Protein AF-A0A7J6PXA2-F1 (afdb_monomer)

Secondary structure (DSSP, 8-state):
----TTTHHHHHHHHHHHHHHTTTTPGGG---TTSTTHHHHHHHHHHHHHHHS---HHHHHHHHHHTS-HHHHHHHHHHS-HHHHHHHTHHHHHHHHHHHHS-HHHHHHHHHHHHT--PPTT--HHHHHHHHHHHHHHHHHHH-TT---HHHHHHHHHHHSS-S--

Solvent-accessible surface area (backbone atoms only — not comparable to full-atom values): 9536 Å² total; per-residue (Å²): 135,84,77,73,71,80,55,59,63,55,60,53,28,46,53,53,17,35,66,71,51,34,79,75,63,37,74,72,50,47,52,60,91,88,48,89,40,34,54,62,53,29,52,49,49,43,51,63,50,58,72,74,50,93,71,53,45,61,22,45,30,47,36,52,48,72,26,41,45,68,74,56,36,60,49,46,68,73,73,50,56,69,70,49,37,71,76,52,11,34,58,53,55,50,51,58,45,41,76,71,55,63,36,78,64,33,51,49,45,44,52,53,49,50,75,66,55,52,51,53,91,93,53,51,71,69,59,36,48,56,53,47,53,52,39,52,48,49,43,26,78,74,73,37,97,81,57,74,54,72,67,59,54,51,50,50,52,58,66,22,39,91,81,82,82,131

Radius of gyration: 19.16 Å; Cα contacts (8 Å, |Δi|>4): 149; chains: 1; bounding box: 48×28×64 Å

Sequence (166 aa):
VKADVAKRPIDQALKQARVFIGHPVHDRLKFEPNYNSAYAKWRVAFADAIERVPCSRQVAAEAVLECLPELVKGTIERSVHPDDIERFGHTIIIYALDHTYLTKLELRSVSAAWDKVSQLPNELVRQYATRFEHCAHIYTALYSTHGLSNRDITAKFADGLRGTRE

Mean predicted aligned error: 7.23 Å

Nearest PDB structures (foldseek):
  5l7s-assembly1_A  TM=2.166E-01  e=1.781E+00  Phytophthora infestans
  5jy3-assembly1_B  TM=2.145E-01  e=3.361E+00  Homo sapiens

pLDDT: mean 85.35, std 13.43, range [34.62, 96.0]

Foldseek 3Di:
DPPPVVVVVLVVLLVLLCVQQPVVGDPQLAQDLPDQLRLLSNVLVLVVSCVVDDDALSSSQSNNLSSYDPVLSVVLPVVPDPVCSNVPRNVVVVVVVCVPRVDPRSLVSLVVCQVPLAADVPRDLVNSVVSNVSSQSSNCVPPNPPGDDPVVSVVSSVVRYPDDDD

Structure (mmCIF, N/CA/C/O backbone):
data_AF-A0A7J6PXA2-F1
#
_entry.id   AF-A0A7J6PXA2-F1
#
loop_
_atom_site.group_PDB
_atom_site.id
_atom_site.type_symbol
_atom_site.label_atom_id
_atom_site.label_alt_id
_atom_site.label_comp_id
_atom_site.label_asym_id
_atom_site.label_entity_id
_atom_site.label_seq_id
_atom_site.pdbx_PDB_ins_code
_atom_site.Cartn_x
_atom_site.Cartn_y
_atom_site.Cartn_z
_atom_site.occupancy
_atom_site.B_iso_or_equiv
_atom_site.auth_seq_id
_atom_site.auth_comp_id
_atom_site.auth_asym_id
_atom_site.auth_atom_id
_atom_site.pdbx_PDB_model_num
ATOM 1 N N . VAL A 1 1 ? -26.146 -12.836 37.313 1.00 42.03 1 VAL A N 1
ATOM 2 C CA . VAL A 1 1 ? -25.317 -12.964 36.091 1.00 42.03 1 VAL A CA 1
ATOM 3 C C . VAL A 1 1 ? -25.541 -11.721 35.239 1.00 42.03 1 VAL A C 1
ATOM 5 O O . VAL A 1 1 ? -26.557 -11.634 34.564 1.00 42.03 1 VAL A O 1
ATOM 8 N N . LYS A 1 2 ? -24.678 -10.702 35.361 1.00 34.62 2 LYS A N 1
ATOM 9 C CA . LYS A 1 2 ? -24.719 -9.527 34.476 1.00 34.62 2 LYS A CA 1
ATOM 10 C C . LYS A 1 2 ? -24.122 -9.968 33.145 1.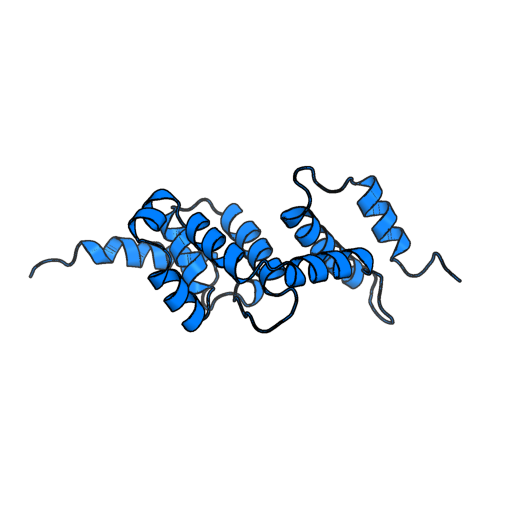00 34.62 2 LYS A C 1
ATOM 12 O O . LYS A 1 2 ? -22.939 -10.284 33.089 1.00 34.62 2 LYS A O 1
ATOM 17 N N . ALA A 1 3 ? -24.960 -10.093 32.122 1.00 39.31 3 ALA A N 1
ATOM 18 C CA . ALA A 1 3 ? -24.492 -10.405 30.785 1.00 39.31 3 ALA A CA 1
ATOM 19 C C . ALA A 1 3 ? -23.590 -9.262 30.301 1.00 39.31 3 ALA A C 1
ATOM 21 O O . ALA A 1 3 ? -23.975 -8.096 30.317 1.00 39.31 3 ALA A O 1
ATOM 22 N N . ASP A 1 4 ? -22.383 -9.638 29.906 1.00 43.19 4 ASP A N 1
ATOM 23 C CA . ASP A 1 4 ? -21.332 -8.811 29.325 1.00 43.19 4 ASP A CA 1
ATOM 24 C C . ASP A 1 4 ? -21.746 -8.429 27.885 1.00 43.19 4 ASP A C 1
ATOM 26 O O . ASP A 1 4 ? -21.299 -9.014 26.898 1.00 43.19 4 ASP A O 1
ATOM 30 N N . VAL A 1 5 ? -22.744 -7.546 27.752 1.00 46.56 5 VAL A N 1
ATOM 31 C CA . VAL A 1 5 ? -23.376 -7.202 26.459 1.00 46.56 5 VAL A CA 1
ATOM 32 C C . VAL A 1 5 ? -22.416 -6.426 25.542 1.00 46.56 5 VAL A C 1
ATOM 34 O O . VAL A 1 5 ? -22.557 -6.496 24.325 1.00 46.56 5 VAL A O 1
ATOM 37 N N . ALA A 1 6 ? -21.387 -5.777 26.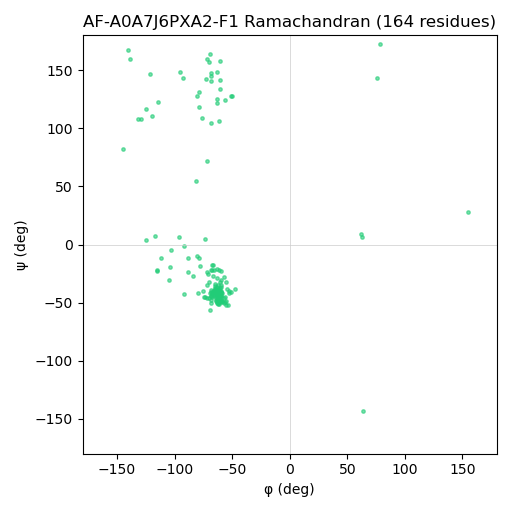096 1.00 48.09 6 ALA A N 1
ATOM 38 C CA . ALA A 1 6 ? -20.429 -4.966 25.342 1.00 48.09 6 ALA A CA 1
ATOM 39 C C . ALA A 1 6 ? -19.354 -5.770 24.578 1.00 48.09 6 ALA A C 1
ATOM 41 O O . ALA A 1 6 ? -18.771 -5.237 23.641 1.00 48.09 6 ALA A O 1
ATOM 42 N N . LYS A 1 7 ? -19.097 -7.047 24.916 1.00 48.84 7 LYS A N 1
ATOM 43 C CA . LYS A 1 7 ? -18.067 -7.864 24.229 1.00 48.84 7 LYS A CA 1
ATOM 44 C C . LYS A 1 7 ? -18.543 -8.536 22.938 1.00 48.84 7 LYS A C 1
ATOM 46 O O . LYS A 1 7 ? -17.754 -8.758 22.025 1.00 48.84 7 LYS A O 1
ATOM 51 N N . ARG A 1 8 ? -19.845 -8.820 22.825 1.00 53.50 8 ARG A N 1
ATOM 52 C CA . ARG A 1 8 ? -20.427 -9.526 21.665 1.00 53.50 8 ARG A CA 1
ATOM 53 C C . ARG A 1 8 ? -20.234 -8.809 20.313 1.00 53.50 8 ARG A C 1
ATOM 55 O O . ARG A 1 8 ? -20.007 -9.516 19.333 1.00 53.50 8 ARG A O 1
ATOM 62 N N . PRO A 1 9 ? -20.306 -7.464 20.221 1.00 60.12 9 PRO A N 1
ATOM 63 C CA . PRO A 1 9 ? -20.077 -6.748 18.963 1.00 60.12 9 PRO A CA 1
ATOM 64 C C . PRO A 1 9 ? -18.630 -6.864 18.463 1.00 60.12 9 PRO A C 1
ATOM 66 O O . PRO A 1 9 ? -18.413 -7.071 17.270 1.00 60.12 9 PRO A O 1
ATOM 69 N N . ILE A 1 10 ? -17.654 -6.799 19.375 1.00 63.94 10 ILE A N 1
ATOM 70 C CA . ILE A 1 10 ? -16.219 -6.867 19.054 1.00 63.94 10 ILE A CA 1
ATOM 71 C C . ILE A 1 10 ? -15.851 -8.273 18.564 1.00 63.94 10 ILE A C 1
ATOM 73 O O . ILE A 1 10 ? -15.218 -8.415 17.521 1.00 63.94 10 ILE A O 1
ATOM 77 N N . ASP A 1 11 ? -16.343 -9.325 19.227 1.00 72.38 11 ASP A N 1
ATOM 78 C CA . ASP A 1 11 ? -16.084 -10.714 18.819 1.00 72.38 11 ASP A CA 1
ATOM 79 C C . ASP A 1 11 ? -16.643 -11.042 17.424 1.00 72.38 11 ASP A C 1
ATOM 81 O O . ASP A 1 11 ? -16.066 -11.834 16.671 1.00 72.38 11 ASP A O 1
ATOM 85 N N . GLN A 1 12 ? -17.785 -10.450 17.059 1.00 76.25 12 GLN A N 1
ATOM 86 C CA . GLN A 1 12 ? -18.379 -10.628 15.736 1.00 76.25 12 GLN A CA 1
ATOM 87 C C . GLN A 1 12 ? -17.628 -9.830 14.665 1.00 76.25 12 GLN A C 1
ATOM 89 O O . GLN A 1 12 ? -17.389 -10.361 13.576 1.00 76.25 12 GLN A O 1
ATOM 94 N N . ALA A 1 13 ? -17.209 -8.601 14.981 1.00 74.31 13 ALA A N 1
ATOM 95 C CA . ALA A 1 13 ? -16.391 -7.788 14.090 1.00 74.31 13 ALA A CA 1
ATOM 96 C C . ALA A 1 13 ? -15.034 -8.453 13.808 1.00 74.31 13 ALA A C 1
ATOM 98 O O . ALA A 1 13 ? -14.628 -8.562 12.652 1.00 74.31 13 ALA A O 1
ATOM 99 N N . LEU A 1 14 ? -14.394 -9.007 14.839 1.00 79.06 14 LEU A N 1
ATOM 100 C CA . LEU A 1 14 ? -13.122 -9.718 14.731 1.00 79.06 14 LEU A CA 1
ATOM 101 C C . LEU A 1 14 ? -13.231 -10.983 13.869 1.00 79.06 14 LEU A C 1
ATOM 103 O O . LEU A 1 14 ? -12.354 -11.268 13.054 1.00 79.06 14 LEU A O 1
ATOM 107 N N . LYS A 1 15 ? -14.327 -11.744 13.987 1.00 82.25 15 LYS A N 1
ATOM 108 C CA . LYS A 1 15 ? -14.578 -12.899 13.107 1.00 82.25 15 LYS A CA 1
ATOM 109 C C . LYS A 1 15 ? -14.683 -12.487 11.640 1.00 82.25 15 LYS A C 1
ATOM 111 O O . LYS A 1 15 ? -14.127 -13.168 10.784 1.00 82.25 15 LYS A O 1
ATOM 116 N N . GLN A 1 16 ? -15.368 -11.384 11.348 1.00 79.81 16 GLN A N 1
ATOM 117 C CA . GLN A 1 16 ? -15.489 -10.863 9.984 1.00 79.81 16 GLN A CA 1
ATOM 118 C C . GLN A 1 16 ? -14.152 -10.322 9.464 1.00 79.81 16 GLN A C 1
ATOM 120 O O . GLN A 1 16 ? -13.769 -10.626 8.335 1.00 79.81 16 GLN A O 1
ATOM 125 N N . ALA A 1 17 ? -13.399 -9.613 10.307 1.00 80.69 17 ALA A N 1
ATOM 126 C CA . ALA A 1 17 ? -12.056 -9.137 9.991 1.00 80.69 17 ALA A CA 1
ATOM 127 C C . ALA A 1 17 ? -11.111 -10.298 9.638 1.00 80.69 17 ALA A C 1
ATOM 129 O O . ALA A 1 17 ? -10.380 -10.223 8.655 1.00 80.69 17 ALA A O 1
ATOM 130 N N . ARG A 1 18 ? -11.184 -11.417 10.369 1.00 82.94 18 ARG A N 1
ATOM 131 C CA . ARG A 1 18 ? -10.383 -12.626 10.110 1.00 82.94 18 ARG A CA 1
ATOM 132 C C . ARG A 1 18 ? -10.698 -13.316 8.787 1.00 82.94 18 ARG A C 1
ATOM 134 O O . ARG A 1 18 ? -9.795 -13.863 8.163 1.00 82.94 18 ARG A O 1
ATOM 141 N N . VAL A 1 19 ? -11.954 -13.287 8.342 1.00 81.88 19 VAL A N 1
ATOM 142 C CA . VAL A 1 19 ? -12.318 -13.768 6.997 1.00 81.88 19 VAL A CA 1
ATOM 143 C C . VAL A 1 19 ? -11.683 -12.876 5.931 1.00 81.88 19 VAL A C 1
ATOM 145 O O . VAL A 1 19 ? -11.176 -13.372 4.930 1.00 81.88 19 VAL A O 1
ATOM 148 N N . PHE A 1 20 ? -11.680 -11.567 6.173 1.00 78.38 20 PHE A N 1
ATOM 149 C CA . PHE A 1 20 ? -11.155 -10.567 5.257 1.00 78.38 20 PHE A CA 1
ATOM 150 C C . PHE A 1 20 ? -9.620 -10.624 5.105 1.00 78.38 20 PHE A C 1
ATOM 152 O O . PHE A 1 20 ? -9.113 -10.700 3.985 1.00 78.38 20 PHE A O 1
ATOM 159 N N . ILE A 1 21 ? -8.879 -10.636 6.217 1.00 83.12 21 ILE A N 1
ATOM 160 C CA . ILE A 1 21 ? -7.403 -10.647 6.213 1.00 83.12 21 ILE A CA 1
ATOM 161 C C . ILE A 1 21 ? -6.805 -12.047 5.974 1.00 83.12 21 ILE A C 1
ATOM 163 O O . ILE A 1 21 ? -5.600 -12.179 5.747 1.00 83.12 21 ILE A O 1
ATOM 167 N N . GLY A 1 22 ? -7.646 -13.088 6.011 1.00 80.19 22 GLY A N 1
ATOM 168 C CA . GLY A 1 22 ? -7.233 -14.486 6.131 1.00 80.19 22 GLY A CA 1
ATOM 169 C C . GLY A 1 22 ? -6.809 -14.812 7.565 1.00 80.19 22 GLY A C 1
ATOM 170 O O . GLY A 1 22 ? -6.224 -13.978 8.247 1.00 80.19 22 GLY A O 1
ATOM 171 N N . HIS A 1 23 ? -7.108 -16.014 8.061 1.00 81.31 23 HIS A N 1
ATOM 172 C CA . HIS A 1 23 ? -6.603 -16.449 9.365 1.00 81.31 23 HIS A CA 1
ATOM 173 C C . HIS A 1 23 ? -5.851 -17.782 9.236 1.00 81.31 23 HIS A C 1
ATOM 175 O O . HIS A 1 23 ? -6.484 -18.778 8.875 1.00 81.31 23 HIS A O 1
ATOM 181 N N . PRO A 1 24 ? -4.533 -17.828 9.523 1.00 82.62 24 PRO A N 1
ATOM 182 C CA . PRO A 1 24 ? -3.665 -16.707 9.930 1.00 82.62 24 PRO A CA 1
ATOM 183 C C . PRO A 1 24 ? -3.587 -15.593 8.868 1.00 82.62 24 PRO A C 1
ATOM 185 O O . PRO A 1 24 ? -3.889 -15.845 7.700 1.00 82.62 24 PRO A O 1
ATOM 188 N N . VAL A 1 25 ? -3.226 -14.371 9.290 1.00 86.75 25 VAL A N 1
ATOM 189 C CA . VAL A 1 25 ? -3.140 -13.188 8.408 1.00 86.75 25 VAL A CA 1
ATOM 190 C C . VAL A 1 25 ? -2.298 -13.528 7.189 1.00 86.75 25 VAL A C 1
ATOM 192 O O . VAL A 1 25 ? -1.178 -14.018 7.328 1.00 86.75 25 VAL A O 1
ATOM 195 N N . HIS A 1 26 ? -2.834 -13.278 5.997 1.00 86.25 26 HIS A N 1
ATOM 196 C CA . HIS A 1 26 ? -2.110 -13.546 4.763 1.00 86.25 26 HIS A CA 1
ATOM 197 C C . HIS A 1 26 ? -0.813 -12.723 4.728 1.00 86.25 26 HIS A C 1
ATOM 199 O O . HIS A 1 26 ? -0.858 -11.515 4.938 1.00 86.25 26 HIS A O 1
ATOM 205 N N . ASP A 1 27 ? 0.318 -13.338 4.361 1.00 85.25 27 ASP A N 1
ATOM 206 C CA . ASP A 1 27 ? 1.652 -12.704 4.388 1.00 85.25 27 ASP A CA 1
ATOM 207 C C . ASP A 1 27 ? 1.712 -11.303 3.756 1.00 85.25 27 ASP A C 1
ATOM 209 O O . ASP A 1 27 ? 2.356 -10.406 4.287 1.00 85.25 27 ASP A O 1
ATOM 213 N N . ARG A 1 28 ? 0.988 -11.072 2.651 1.00 84.88 28 ARG A N 1
ATOM 214 C CA . ARG A 1 28 ? 0.934 -9.770 1.962 1.00 84.88 28 ARG A CA 1
ATOM 215 C C . ARG A 1 28 ? 0.272 -8.649 2.778 1.00 84.88 28 ARG A C 1
ATOM 217 O O . ARG A 1 28 ? 0.460 -7.482 2.458 1.00 84.88 28 ARG A O 1
ATOM 224 N N . LEU A 1 29 ? -0.555 -9.010 3.759 1.00 91.00 29 LEU A N 1
ATOM 225 C CA . LEU A 1 29 ? -1.277 -8.102 4.650 1.00 91.00 29 LEU A CA 1
ATOM 226 C C . LEU A 1 29 ? -0.630 -8.021 6.031 1.00 91.00 29 LEU A C 1
ATOM 228 O O . LEU A 1 29 ? -1.054 -7.208 6.841 1.00 91.00 29 LEU A O 1
ATOM 232 N N . LYS A 1 30 ? 0.405 -8.810 6.311 1.00 92.19 30 LYS A N 1
ATOM 233 C CA . LYS A 1 30 ? 1.161 -8.689 7.552 1.00 92.19 30 LYS A CA 1
ATOM 234 C C . LYS A 1 30 ? 2.135 -7.517 7.430 1.00 92.19 30 LYS A C 1
ATOM 236 O O . LYS A 1 30 ? 3.007 -7.519 6.563 1.00 92.19 30 LYS A O 1
ATOM 241 N N . PHE A 1 31 ? 1.985 -6.504 8.278 1.00 92.75 31 PHE A N 1
ATOM 242 C CA . PHE A 1 31 ? 2.897 -5.366 8.275 1.00 92.75 31 PHE A CA 1
ATOM 243 C C . PHE A 1 31 ? 4.181 -5.701 9.030 1.00 92.75 31 PHE A C 1
ATOM 245 O O . PHE A 1 31 ? 4.144 -6.094 10.194 1.00 92.75 31 PHE A O 1
ATOM 252 N N . GLU A 1 32 ? 5.329 -5.485 8.392 1.00 87.81 32 GLU A N 1
ATOM 253 C CA . GLU A 1 32 ? 6.640 -5.622 9.024 1.00 87.81 32 GLU A CA 1
ATOM 254 C C . GLU A 1 32 ? 7.473 -4.354 8.759 1.00 87.81 32 GLU A C 1
ATOM 256 O O . GLU A 1 32 ? 7.922 -4.138 7.631 1.00 87.81 32 GLU A O 1
ATOM 261 N N . PRO A 1 33 ? 7.706 -3.494 9.771 1.00 79.94 33 PRO A N 1
ATOM 262 C CA . PRO A 1 33 ? 8.295 -2.161 9.583 1.00 79.94 33 PRO A CA 1
ATOM 263 C C . PRO A 1 33 ? 9.805 -2.161 9.276 1.00 79.94 33 PRO A C 1
ATOM 265 O O . PRO A 1 33 ? 10.415 -1.099 9.201 1.00 79.94 33 PRO A O 1
ATOM 268 N N . ASN A 1 34 ? 10.430 -3.330 9.111 1.00 77.25 34 ASN A N 1
ATOM 269 C CA . ASN A 1 34 ? 11.890 -3.479 9.100 1.00 77.25 34 ASN A CA 1
ATOM 270 C C . ASN A 1 34 ? 12.539 -3.383 7.706 1.00 77.25 34 ASN A C 1
ATOM 272 O O . ASN A 1 34 ? 13.762 -3.476 7.606 1.00 77.25 34 ASN A O 1
ATOM 276 N N . TYR A 1 35 ? 11.763 -3.203 6.632 1.00 69.94 35 TYR A N 1
ATOM 277 C CA . TYR A 1 35 ? 12.290 -3.151 5.263 1.00 69.94 35 TYR A CA 1
ATOM 278 C C . TYR A 1 35 ? 11.945 -1.830 4.564 1.00 69.94 35 TYR A C 1
ATOM 280 O O . TYR A 1 35 ? 10.869 -1.268 4.754 1.00 69.94 35 TYR A O 1
ATOM 288 N N . ASN A 1 36 ? 12.839 -1.349 3.694 1.00 68.38 36 ASN A N 1
ATOM 289 C CA . ASN A 1 36 ? 12.562 -0.182 2.850 1.00 68.38 36 ASN A CA 1
ATOM 290 C C . ASN A 1 36 ? 11.356 -0.458 1.941 1.00 68.38 36 ASN A C 1
ATOM 292 O O . ASN A 1 36 ? 11.261 -1.548 1.370 1.00 68.38 36 ASN A O 1
ATOM 296 N N . SER A 1 37 ? 10.487 0.532 1.720 1.00 77.69 37 SER A N 1
ATOM 297 C CA . SER A 1 37 ? 9.235 0.420 0.947 1.00 77.69 37 SER A CA 1
ATOM 298 C C . SER A 1 37 ? 8.187 -0.544 1.532 1.00 77.69 37 SER A C 1
ATOM 300 O O . SER A 1 37 ? 7.185 -0.815 0.866 1.00 77.69 37 SER A O 1
ATOM 302 N N . ALA A 1 38 ? 8.408 -1.101 2.731 1.00 87.44 38 ALA A N 1
ATOM 303 C CA . ALA A 1 38 ? 7.501 -2.076 3.336 1.00 87.44 38 ALA A CA 1
ATOM 304 C C . ALA A 1 38 ? 6.141 -1.476 3.679 1.00 87.44 38 ALA A C 1
ATOM 306 O O . ALA A 1 38 ? 5.115 -2.105 3.424 1.00 87.44 38 ALA A O 1
ATOM 307 N N . TYR A 1 39 ? 6.129 -0.260 4.221 1.00 94.12 39 TYR A N 1
ATOM 308 C CA . TYR A 1 39 ? 4.897 0.399 4.615 1.00 94.12 39 TYR A CA 1
ATOM 309 C C . TYR A 1 39 ? 4.077 0.805 3.397 1.00 94.12 39 TYR A C 1
ATOM 311 O O . TYR A 1 39 ? 2.894 0.493 3.332 1.00 94.12 39 TYR A O 1
ATOM 319 N N . ALA A 1 40 ? 4.705 1.415 2.390 1.00 93.56 40 ALA A N 1
ATOM 320 C CA . ALA A 1 40 ? 4.028 1.796 1.151 1.00 93.56 40 ALA A CA 1
ATOM 321 C C . ALA A 1 40 ? 3.358 0.593 0.461 1.00 93.56 40 ALA A C 1
ATOM 323 O O . ALA A 1 40 ? 2.194 0.669 0.066 1.00 93.56 40 ALA A O 1
ATOM 324 N N . LYS A 1 41 ? 4.080 -0.532 0.360 1.00 92.56 41 LYS A N 1
ATOM 325 C CA . LYS A 1 41 ? 3.562 -1.792 -0.196 1.00 92.56 41 LYS A CA 1
ATOM 326 C C . LYS A 1 41 ? 2.391 -2.328 0.620 1.00 92.56 41 LYS A C 1
ATOM 328 O O . LYS A 1 41 ? 1.342 -2.629 0.057 1.00 92.56 41 LYS A O 1
ATOM 333 N N . TRP A 1 42 ? 2.573 -2.429 1.936 1.00 95.25 42 TRP A N 1
ATOM 334 C CA . TRP A 1 42 ? 1.551 -2.942 2.840 1.00 95.25 42 TRP A CA 1
ATOM 335 C C . TRP A 1 42 ? 0.287 -2.077 2.821 1.00 95.25 42 TRP A C 1
ATOM 337 O O . TRP A 1 42 ? -0.808 -2.608 2.671 1.00 95.25 42 TRP A O 1
ATOM 347 N N . ARG A 1 43 ? 0.434 -0.749 2.894 1.00 94.38 43 ARG A N 1
ATOM 348 C CA . ARG A 1 43 ? -0.676 0.209 2.881 1.00 94.38 43 ARG A CA 1
ATOM 349 C C . ARG A 1 43 ? -1.536 -0.008 1.641 1.00 94.38 43 ARG A C 1
ATOM 351 O O . ARG A 1 43 ? -2.748 -0.161 1.762 1.00 94.38 43 ARG A O 1
ATOM 358 N N . VAL A 1 44 ? -0.923 -0.030 0.457 1.00 94.00 44 VAL A N 1
ATOM 359 C CA . VAL A 1 44 ? -1.653 -0.213 -0.808 1.00 94.00 44 VAL A CA 1
ATOM 360 C C . VAL A 1 44 ? -2.326 -1.586 -0.857 1.00 94.00 44 VAL A C 1
ATOM 362 O O . VAL A 1 44 ? -3.509 -1.666 -1.170 1.00 94.00 44 VAL A O 1
ATOM 365 N N . ALA A 1 45 ? -1.630 -2.651 -0.449 1.00 92.81 45 ALA A N 1
ATOM 366 C CA . ALA A 1 45 ? -2.213 -3.991 -0.391 1.00 92.81 45 ALA A CA 1
ATOM 367 C C . ALA A 1 45 ? -3.410 -4.082 0.576 1.00 92.81 45 ALA A C 1
ATOM 369 O O . ALA A 1 45 ? -4.390 -4.767 0.280 1.00 92.81 45 ALA A O 1
ATOM 370 N N . PHE A 1 46 ? -3.346 -3.393 1.719 1.00 93.44 46 PHE A N 1
ATOM 371 C CA . PHE A 1 46 ? -4.448 -3.322 2.675 1.00 93.44 46 PHE A CA 1
ATOM 372 C C . PHE A 1 46 ? -5.638 -2.538 2.108 1.00 93.44 46 PHE A C 1
ATOM 374 O O . PHE A 1 46 ? -6.771 -3.008 2.210 1.00 93.44 46 PHE A O 1
ATOM 381 N N . ALA A 1 47 ? -5.391 -1.386 1.474 1.00 91.62 47 ALA A N 1
ATOM 382 C CA . ALA A 1 47 ? -6.428 -0.584 0.823 1.00 91.62 47 ALA A CA 1
ATOM 383 C C . ALA A 1 47 ? -7.160 -1.391 -0.266 1.00 91.62 47 ALA A C 1
ATOM 385 O O . ALA A 1 47 ? -8.383 -1.513 -0.234 1.00 91.62 47 ALA A O 1
ATOM 386 N N . ASP A 1 48 ? -6.410 -2.058 -1.147 1.00 90.25 48 ASP A N 1
ATOM 387 C CA . ASP A 1 48 ? -6.977 -2.927 -2.184 1.00 90.25 48 ASP A CA 1
ATOM 388 C C . ASP A 1 48 ? -7.804 -4.069 -1.609 1.00 90.25 48 ASP A C 1
ATOM 390 O O . ASP A 1 48 ? -8.743 -4.549 -2.243 1.00 90.25 48 ASP A O 1
ATOM 394 N N . ALA A 1 49 ? -7.399 -4.593 -0.453 1.00 89.12 49 ALA A N 1
ATOM 395 C CA . ALA A 1 49 ? -8.149 -5.635 0.202 1.00 89.12 49 ALA A CA 1
ATOM 396 C C . ALA A 1 49 ? -9.463 -5.037 0.729 1.00 89.12 49 ALA A C 1
ATOM 398 O O . ALA A 1 49 ? -10.531 -5.525 0.350 1.00 89.12 49 ALA A O 1
ATOM 399 N N . ILE A 1 50 ? -9.411 -3.985 1.553 1.00 88.31 50 ILE A N 1
ATOM 400 C CA . ILE A 1 50 ? -10.581 -3.504 2.306 1.00 88.31 50 ILE A CA 1
ATOM 401 C C . ILE A 1 50 ? -11.670 -2.932 1.391 1.00 88.31 50 ILE A C 1
ATOM 403 O O . ILE A 1 50 ? -12.852 -3.021 1.715 1.00 88.31 50 ILE A O 1
ATOM 407 N N . GLU A 1 51 ? -11.299 -2.428 0.212 1.00 84.56 51 GLU A N 1
ATOM 408 C CA . GLU A 1 51 ? -12.245 -1.948 -0.800 1.00 84.56 51 GLU A CA 1
ATOM 4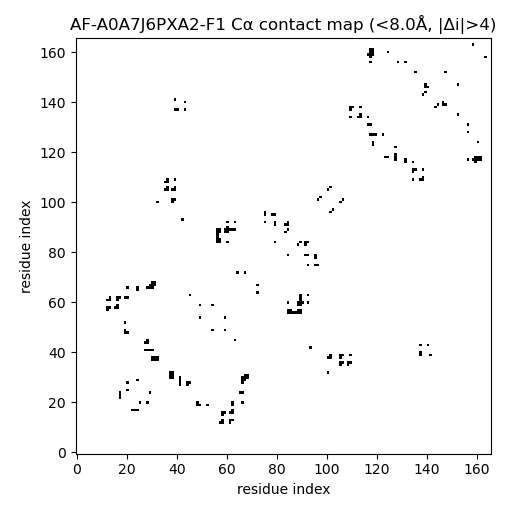09 C C . GLU A 1 51 ? -13.024 -3.071 -1.507 1.00 84.56 51 GLU A C 1
ATOM 411 O O . GLU A 1 51 ? -14.130 -2.839 -1.995 1.00 84.56 51 GLU A O 1
ATOM 416 N N . ARG A 1 52 ? -12.506 -4.308 -1.548 1.00 81.88 52 ARG A N 1
ATOM 417 C CA . ARG A 1 52 ? -13.171 -5.428 -2.251 1.00 81.88 52 ARG A CA 1
ATOM 418 C C . ARG A 1 52 ? -14.427 -5.924 -1.553 1.00 81.88 52 ARG A C 1
ATOM 420 O O . ARG A 1 52 ? -15.273 -6.541 -2.197 1.00 81.88 52 ARG A O 1
ATOM 427 N N . VAL A 1 53 ? -14.522 -5.731 -0.240 1.00 76.94 53 VAL A N 1
ATOM 428 C CA . VAL A 1 53 ? -15.606 -6.278 0.575 1.00 76.94 53 VAL A CA 1
ATOM 429 C C . VAL A 1 53 ? -16.160 -5.170 1.463 1.00 76.94 53 VAL A C 1
ATOM 431 O O . VAL A 1 53 ? -15.510 -4.794 2.440 1.00 76.94 53 VAL A O 1
ATOM 434 N N . PRO A 1 54 ? -17.373 -4.663 1.176 1.00 80.44 54 PRO A N 1
ATOM 435 C CA . PRO A 1 54 ? -18.025 -3.699 2.047 1.00 80.44 54 PRO A CA 1
ATOM 436 C C . PRO A 1 54 ? -18.153 -4.259 3.466 1.00 80.44 54 PRO A C 1
ATOM 438 O O . PRO A 1 54 ? -18.727 -5.328 3.678 1.00 80.44 54 PRO A O 1
ATOM 441 N N . CYS A 1 55 ? -17.625 -3.536 4.448 1.00 85.06 55 CYS A N 1
ATOM 442 C CA . CYS A 1 55 ? -17.702 -3.910 5.855 1.00 85.06 55 CYS A CA 1
ATOM 443 C C . CYS A 1 55 ? -17.941 -2.680 6.738 1.00 85.06 55 CYS A C 1
ATOM 445 O O . CYS A 1 55 ? -17.858 -1.534 6.289 1.00 85.06 55 CYS A O 1
ATOM 447 N N . SER A 1 56 ? -18.295 -2.912 8.003 1.00 88.81 56 SER A N 1
ATOM 448 C CA . SER A 1 56 ? -18.477 -1.814 8.951 1.00 88.81 56 SER A CA 1
ATOM 449 C C . SER A 1 56 ? -17.133 -1.167 9.297 1.00 88.81 56 SER A C 1
ATOM 451 O O . SER A 1 56 ? -16.075 -1.795 9.224 1.00 88.81 56 SER A O 1
ATOM 453 N N . ARG A 1 57 ? -17.175 0.093 9.742 1.00 89.38 57 ARG A N 1
ATOM 454 C CA . ARG A 1 57 ? -15.980 0.820 10.202 1.00 89.38 57 ARG A CA 1
ATOM 455 C C . ARG A 1 57 ? -15.221 0.068 11.293 1.00 89.38 57 ARG A C 1
ATOM 457 O O . ARG A 1 57 ? -13.996 0.059 11.266 1.00 89.38 57 ARG A O 1
ATOM 464 N N . GLN A 1 58 ? -15.954 -0.584 12.193 1.00 87.62 58 GLN A N 1
ATOM 465 C CA . GLN A 1 58 ? -15.385 -1.367 13.283 1.00 87.62 58 GLN A CA 1
ATOM 466 C C . GLN A 1 58 ? -14.681 -2.628 12.771 1.00 87.62 58 GLN A C 1
ATOM 468 O O . GLN A 1 58 ? -13.549 -2.879 13.157 1.00 87.62 58 GLN A O 1
ATOM 473 N N . VAL A 1 59 ? -15.285 -3.367 11.832 1.00 89.19 59 VAL A N 1
ATOM 474 C CA . VAL A 1 59 ? -14.633 -4.529 11.193 1.00 89.19 59 VAL A CA 1
ATOM 475 C C . VAL A 1 59 ? -13.350 -4.112 10.483 1.00 89.19 59 VAL A C 1
ATOM 477 O O . VAL A 1 59 ? -12.328 -4.777 10.621 1.00 89.19 59 VAL A O 1
ATOM 480 N N . ALA A 1 60 ? -13.385 -2.999 9.749 1.00 90.94 60 ALA A N 1
ATOM 481 C CA . ALA A 1 60 ? -12.210 -2.495 9.054 1.00 90.94 60 ALA A CA 1
ATOM 482 C C . ALA A 1 60 ? -11.098 -2.064 10.025 1.00 90.94 60 ALA A C 1
ATOM 484 O O . ALA A 1 60 ? -9.922 -2.285 9.744 1.00 90.94 60 ALA A O 1
ATOM 485 N N . ALA A 1 61 ? -11.456 -1.444 11.155 1.00 92.31 61 ALA A N 1
ATOM 486 C CA . ALA A 1 61 ? -10.492 -1.037 12.173 1.00 92.31 61 ALA A CA 1
ATOM 487 C C . ALA A 1 61 ? -9.793 -2.253 12.794 1.00 92.31 61 ALA A C 1
ATOM 489 O O . ALA A 1 61 ? -8.566 -2.306 12.801 1.00 92.31 61 ALA A O 1
ATOM 490 N N . GLU A 1 62 ? -10.562 -3.265 13.208 1.00 90.88 62 GLU A N 1
ATOM 491 C CA . GLU A 1 62 ? -10.013 -4.529 13.717 1.00 90.88 62 GLU A CA 1
ATOM 492 C C . GLU A 1 62 ? -9.137 -5.225 12.669 1.00 90.88 62 GLU A C 1
ATOM 494 O O . GLU A 1 62 ? -8.057 -5.716 12.983 1.00 90.88 62 GLU A O 1
ATOM 499 N N . ALA A 1 63 ? -9.553 -5.211 11.399 1.00 92.56 63 ALA A N 1
ATOM 500 C CA . ALA A 1 63 ? -8.760 -5.771 10.313 1.00 92.56 63 ALA A CA 1
ATOM 501 C C . ALA A 1 63 ? -7.393 -5.092 10.165 1.00 92.56 63 ALA A C 1
ATOM 503 O O . ALA A 1 63 ? -6.405 -5.796 9.959 1.00 92.56 63 ALA A O 1
ATOM 504 N N . VAL A 1 64 ? -7.307 -3.758 10.288 1.00 94.62 64 VAL A N 1
ATOM 505 C CA . VAL A 1 64 ? -6.000 -3.082 10.300 1.00 94.62 64 VAL A CA 1
ATOM 506 C C . VAL A 1 64 ? -5.194 -3.535 11.504 1.00 94.62 64 VAL A C 1
ATOM 508 O O . VAL A 1 64 ? -4.048 -3.928 11.330 1.00 94.62 64 VAL A O 1
ATOM 511 N N . LEU A 1 65 ? -5.770 -3.502 12.708 1.00 93.00 65 LEU A N 1
ATOM 512 C CA . LEU A 1 65 ? -5.041 -3.804 13.943 1.00 93.00 65 LEU A CA 1
ATOM 513 C C . LEU A 1 65 ? -4.469 -5.227 13.958 1.00 93.00 65 LEU A C 1
ATOM 515 O O . LEU A 1 65 ? -3.327 -5.409 14.369 1.00 93.00 65 LEU A O 1
ATOM 519 N N . GLU A 1 66 ? -5.213 -6.218 13.462 1.00 92.12 66 GLU A N 1
ATOM 520 C CA . GLU A 1 66 ? -4.741 -7.608 13.348 1.00 92.12 66 GLU A CA 1
ATOM 521 C C . GLU A 1 66 ? -3.605 -7.773 12.321 1.00 92.12 66 GLU A C 1
ATOM 523 O O . GLU A 1 66 ? -2.835 -8.728 12.397 1.00 92.12 66 GLU A O 1
ATOM 528 N N . CYS A 1 67 ? -3.475 -6.850 11.363 1.00 94.00 67 CYS A N 1
ATOM 529 C CA . CYS A 1 67 ? -2.373 -6.836 10.401 1.00 94.00 67 CYS A CA 1
ATOM 530 C C . CYS A 1 67 ? -1.068 -6.261 10.979 1.00 94.00 67 CYS A C 1
ATOM 532 O O . CYS A 1 67 ? -0.021 -6.365 10.332 1.00 94.00 67 CYS A O 1
ATOM 534 N N . LEU A 1 68 ? -1.112 -5.628 12.157 1.00 94.00 68 LEU A N 1
ATOM 535 C CA . LEU A 1 68 ? 0.028 -4.934 12.753 1.00 94.00 68 LEU A CA 1
ATOM 536 C C . LEU A 1 68 ? 0.792 -5.825 13.746 1.00 94.00 68 LEU A C 1
ATOM 538 O O . LEU A 1 68 ? 0.191 -6.624 14.461 1.00 94.00 68 LEU A O 1
ATOM 542 N N . PRO A 1 69 ? 2.117 -5.640 13.884 1.00 92.69 69 PRO A N 1
ATOM 543 C CA . PRO A 1 69 ? 2.860 -6.193 15.009 1.00 92.69 69 PRO A CA 1
ATOM 544 C C . PRO A 1 69 ? 2.377 -5.597 16.337 1.00 92.69 69 PRO A C 1
ATOM 546 O O . PRO A 1 69 ? 2.072 -4.406 16.399 1.00 92.69 69 PRO A O 1
ATOM 549 N N . GLU A 1 70 ? 2.432 -6.376 17.419 1.00 90.62 70 GLU A N 1
ATOM 550 C CA . GLU A 1 70 ? 1.975 -5.964 18.762 1.00 90.62 70 GLU A CA 1
ATOM 551 C C . GLU A 1 70 ? 2.546 -4.615 19.229 1.00 90.62 70 GLU A C 1
ATOM 553 O O . GLU A 1 70 ? 1.829 -3.776 19.768 1.00 90.62 70 GLU A O 1
ATOM 558 N N . LEU A 1 71 ? 3.832 -4.349 18.967 1.00 90.31 71 LEU A N 1
ATOM 559 C CA . LEU A 1 71 ? 4.461 -3.074 19.334 1.00 90.31 71 LEU A CA 1
ATOM 560 C C . LEU A 1 71 ? 3.829 -1.874 18.604 1.00 90.31 71 LEU A C 1
ATOM 562 O O . LEU A 1 71 ? 3.671 -0.792 19.179 1.00 90.31 71 LEU A O 1
ATOM 566 N N . VAL A 1 72 ? 3.479 -2.059 17.330 1.00 92.81 72 VAL A N 1
ATOM 567 C CA . VAL A 1 72 ? 2.839 -1.027 16.509 1.00 92.81 72 VAL A CA 1
ATOM 568 C C . VAL A 1 72 ? 1.387 -0.868 16.943 1.00 92.81 72 VAL A C 1
ATOM 570 O O . VAL A 1 72 ? 0.957 0.258 17.185 1.00 92.81 72 VAL A O 1
ATOM 573 N N . LYS A 1 73 ? 0.669 -1.980 17.146 1.00 92.25 73 LYS A N 1
ATOM 574 C CA . LYS A 1 73 ? -0.704 -2.000 17.665 1.00 92.25 73 LYS A CA 1
ATOM 575 C C . LYS A 1 73 ? -0.817 -1.230 18.983 1.00 92.25 73 LYS A C 1
ATOM 577 O O . LYS A 1 73 ? -1.564 -0.259 19.053 1.00 92.25 73 LYS A O 1
ATOM 582 N N . GLY A 1 74 ? 0.033 -1.536 19.963 1.00 89.44 74 GLY A N 1
ATOM 583 C CA . GLY A 1 74 ? 0.062 -0.821 21.242 1.00 89.44 74 GLY A CA 1
ATOM 584 C C . GLY A 1 74 ? 0.507 0.645 21.140 1.00 89.44 74 GLY A C 1
ATOM 585 O O . GLY A 1 74 ? 0.286 1.431 22.059 1.00 89.44 74 GLY A O 1
ATOM 586 N N . THR A 1 75 ? 1.151 1.060 20.046 1.00 90.25 75 THR A N 1
ATOM 587 C CA . THR A 1 75 ? 1.432 2.482 19.777 1.00 90.25 75 THR A CA 1
ATOM 588 C C . THR A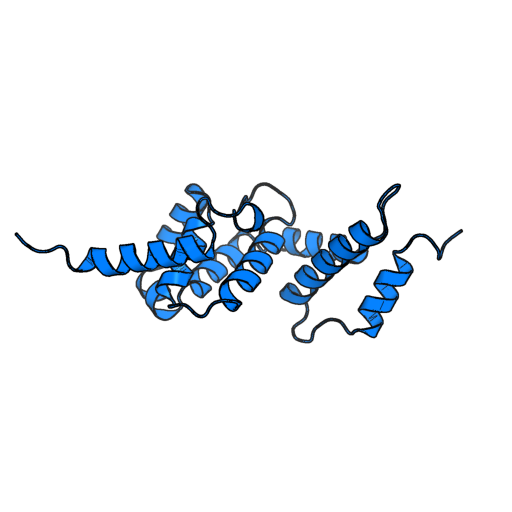 1 75 ? 0.201 3.190 19.220 1.00 90.25 75 THR A C 1
ATOM 590 O O . THR A 1 75 ? -0.101 4.291 19.670 1.00 90.25 75 THR A O 1
ATOM 593 N N . ILE A 1 76 ? -0.536 2.544 18.313 1.00 92.19 76 ILE A N 1
ATOM 594 C CA . ILE A 1 76 ? -1.802 3.048 17.766 1.00 92.19 76 ILE A CA 1
ATOM 595 C C . ILE A 1 76 ? -2.868 3.173 18.853 1.00 92.19 76 ILE A C 1
ATOM 597 O O . ILE A 1 76 ? -3.483 4.224 18.979 1.00 92.19 76 ILE A O 1
ATOM 601 N N . GLU A 1 77 ? -3.043 2.151 19.687 1.00 88.38 77 GLU A N 1
ATOM 602 C CA . GLU A 1 77 ? -4.031 2.163 20.778 1.00 88.38 77 GLU A CA 1
ATOM 603 C C . GLU A 1 77 ? -3.766 3.272 21.813 1.00 88.38 77 GLU A C 1
ATOM 605 O O . GLU A 1 77 ? -4.677 3.695 22.520 1.00 88.38 77 GLU A O 1
ATOM 610 N N . ARG A 1 78 ? -2.526 3.777 21.895 1.00 89.06 78 ARG A N 1
ATOM 611 C CA . ARG A 1 78 ? -2.164 4.927 22.740 1.00 89.06 78 ARG A CA 1
ATOM 612 C C . ARG A 1 78 ? -2.327 6.277 22.044 1.00 89.06 78 ARG A C 1
ATOM 614 O O . ARG A 1 78 ? -2.421 7.287 22.737 1.00 89.06 78 ARG A O 1
ATOM 621 N N . SER A 1 79 ? -2.287 6.318 20.714 1.00 88.69 79 SER A N 1
ATOM 622 C CA . SER A 1 79 ? -2.294 7.561 19.933 1.00 88.69 79 SER A CA 1
ATOM 623 C C . SER A 1 79 ? -3.637 7.874 19.278 1.00 88.69 79 SER A C 1
ATOM 625 O O . SER A 1 79 ? -3.879 9.027 18.930 1.00 88.69 79 SER A O 1
ATOM 627 N N . VAL A 1 80 ? -4.511 6.878 19.128 1.00 91.31 80 VAL A N 1
ATOM 628 C CA . VAL A 1 80 ? -5.825 7.007 18.498 1.00 91.31 80 VAL A CA 1
ATOM 629 C C . VAL A 1 80 ? -6.914 6.765 19.537 1.00 91.31 80 VAL A C 1
ATOM 631 O O . VAL A 1 80 ? -6.966 5.707 20.161 1.00 91.31 80 VAL A O 1
ATOM 634 N N . HIS A 1 81 ? -7.804 7.742 19.719 1.00 90.88 81 HIS A N 1
ATOM 635 C CA . HIS A 1 81 ? -8.895 7.625 20.681 1.00 90.88 81 HIS A CA 1
ATOM 636 C C . HIS A 1 81 ? -9.977 6.644 20.179 1.00 90.88 81 HIS A C 1
ATOM 638 O O . HIS A 1 81 ? -10.298 6.663 18.987 1.00 90.88 81 HIS A O 1
ATOM 644 N N . PRO A 1 82 ? -10.597 5.822 21.049 1.00 87.38 82 PRO A N 1
ATOM 645 C CA . PRO A 1 82 ? -11.680 4.916 20.653 1.00 87.38 82 PRO A CA 1
ATOM 646 C C . PRO A 1 82 ? -12.833 5.608 19.909 1.00 87.38 82 PRO A C 1
ATOM 648 O O . PRO A 1 82 ? -13.275 5.115 18.874 1.00 87.38 82 PRO A O 1
ATOM 651 N N . ASP A 1 83 ? -13.252 6.793 20.360 1.00 89.69 83 ASP A N 1
ATOM 652 C CA . ASP A 1 83 ? -14.304 7.580 19.693 1.00 89.69 83 ASP A CA 1
ATOM 653 C C . ASP A 1 83 ? -13.937 7.960 18.244 1.00 89.69 83 ASP A C 1
ATOM 655 O O . ASP A 1 83 ? -14.804 8.020 17.366 1.00 89.69 83 ASP A O 1
ATOM 659 N N . ASP A 1 84 ? -12.648 8.180 17.956 1.00 91.12 84 ASP A N 1
ATOM 660 C CA . ASP A 1 84 ? -12.185 8.448 16.593 1.00 91.12 84 ASP A CA 1
ATOM 661 C C . ASP A 1 84 ? -12.243 7.182 15.731 1.00 91.12 84 ASP A C 1
ATOM 663 O O . ASP A 1 84 ? -12.577 7.257 14.548 1.00 91.12 84 ASP A O 1
ATOM 667 N N . ILE A 1 85 ? -11.984 6.006 16.309 1.00 88.06 85 ILE A N 1
ATOM 668 C CA . ILE A 1 85 ? -12.148 4.720 15.616 1.00 88.06 85 ILE A CA 1
ATOM 669 C C . ILE A 1 85 ? -13.627 4.473 15.298 1.00 88.06 85 ILE A C 1
ATOM 671 O O . ILE A 1 85 ? -13.951 4.043 14.192 1.00 88.06 85 ILE A O 1
ATOM 675 N N . GLU A 1 86 ? -14.551 4.793 16.202 1.00 87.94 86 GLU A N 1
ATOM 676 C CA . GLU A 1 86 ? -15.986 4.672 15.916 1.00 87.94 86 GLU A CA 1
ATOM 677 C C . GLU A 1 86 ? -16.421 5.618 14.785 1.00 87.94 86 GLU A C 1
ATOM 679 O O . GLU A 1 86 ? -17.161 5.237 13.866 1.00 87.94 86 GLU A O 1
ATOM 684 N N . ARG A 1 87 ? -15.919 6.857 14.809 1.00 90.62 87 ARG A N 1
ATOM 685 C CA . ARG A 1 87 ? -16.289 7.894 13.842 1.00 90.62 87 ARG A CA 1
ATOM 686 C C . ARG A 1 87 ? -15.661 7.681 12.467 1.00 90.62 87 ARG A C 1
ATOM 688 O O . ARG A 1 87 ? -16.359 7.805 11.457 1.00 90.62 87 ARG A O 1
ATOM 695 N N . PHE A 1 88 ? -14.373 7.355 12.418 1.00 90.88 88 PHE A N 1
ATOM 696 C CA . PHE A 1 88 ? -13.560 7.329 11.198 1.00 90.88 88 PHE A CA 1
ATOM 697 C C . PHE A 1 88 ? -13.131 5.909 10.776 1.00 90.88 88 PHE A C 1
ATOM 699 O O . PHE A 1 88 ? -12.689 5.704 9.642 1.00 90.88 88 PHE A O 1
ATOM 706 N N . GLY A 1 89 ? -13.316 4.898 11.627 1.00 91.38 89 GLY A N 1
ATOM 707 C CA . GLY A 1 89 ? -12.956 3.506 11.347 1.00 91.38 89 GLY A CA 1
ATOM 708 C C . GLY A 1 89 ? -11.457 3.306 11.158 1.00 91.38 89 GLY A C 1
ATOM 709 O O . GLY A 1 89 ? -10.630 3.962 11.779 1.00 91.38 89 GLY A O 1
ATOM 710 N N . HIS A 1 90 ? -11.094 2.421 10.235 1.00 93.19 90 HIS A N 1
ATOM 711 C CA . HIS A 1 90 ? -9.697 2.154 9.898 1.00 93.19 90 HIS A CA 1
ATOM 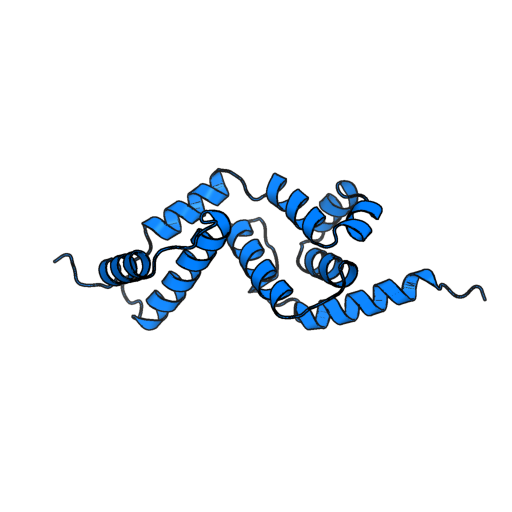712 C C . HIS A 1 90 ? -8.917 3.379 9.387 1.00 93.19 90 HIS A C 1
ATOM 714 O O . HIS A 1 90 ? -7.693 3.404 9.480 1.00 93.19 90 HIS A O 1
ATOM 720 N N . THR A 1 91 ? -9.596 4.404 8.860 1.00 94.06 91 THR A N 1
ATOM 721 C CA . THR A 1 91 ? -8.926 5.561 8.246 1.00 94.06 91 THR A CA 1
ATOM 722 C C . THR A 1 91 ? -8.107 6.374 9.246 1.00 94.06 91 THR A C 1
ATOM 724 O O . THR A 1 91 ? -7.019 6.822 8.893 1.00 94.06 91 THR A O 1
ATOM 727 N N . ILE A 1 92 ? -8.558 6.506 10.503 1.00 95.25 92 ILE A N 1
ATOM 728 C CA . ILE A 1 92 ? -7.778 7.213 11.531 1.00 95.25 92 ILE A CA 1
ATOM 729 C C . ILE A 1 92 ? -6.529 6.419 11.937 1.00 95.25 92 ILE A C 1
ATOM 731 O O . ILE A 1 92 ? -5.479 7.001 12.201 1.00 95.25 92 ILE A O 1
ATOM 735 N N . ILE A 1 93 ? -6.607 5.086 11.901 1.00 95.81 93 ILE A N 1
ATOM 736 C CA . ILE A 1 93 ? -5.463 4.210 12.165 1.00 95.81 93 ILE A CA 1
ATOM 737 C C . ILE A 1 93 ? -4.440 4.334 11.032 1.00 95.81 93 ILE A C 1
ATOM 739 O O . ILE A 1 93 ? -3.259 4.549 11.297 1.00 95.81 93 ILE A O 1
ATOM 743 N N . ILE A 1 94 ? -4.889 4.269 9.772 1.00 95.56 94 ILE A N 1
ATOM 744 C CA . ILE A 1 94 ? -4.023 4.484 8.602 1.00 95.56 94 ILE A CA 1
ATOM 745 C C . ILE A 1 94 ? -3.396 5.880 8.640 1.00 95.56 94 ILE A C 1
ATOM 747 O O . ILE A 1 94 ? -2.207 6.003 8.384 1.00 95.56 94 ILE A O 1
ATOM 751 N N . TYR A 1 95 ? -4.137 6.915 9.038 1.00 94.25 95 TYR A N 1
ATOM 752 C CA . TYR A 1 95 ? -3.594 8.267 9.188 1.00 94.25 95 TYR A CA 1
ATOM 753 C C . TYR A 1 95 ? -2.455 8.335 10.221 1.00 94.25 95 TYR A C 1
ATOM 755 O O . TYR A 1 95 ? -1.410 8.933 9.960 1.00 94.25 95 TYR A O 1
ATOM 763 N N . ALA A 1 96 ? -2.618 7.695 11.382 1.00 94.44 96 ALA A N 1
ATOM 764 C CA . ALA A 1 96 ? -1.568 7.624 12.399 1.00 94.44 96 ALA A CA 1
ATOM 765 C C . ALA A 1 96 ? -0.335 6.833 11.916 1.00 94.44 96 ALA A C 1
ATOM 767 O O . ALA A 1 96 ? 0.810 7.215 12.188 1.00 94.44 96 ALA A O 1
ATOM 768 N N . LEU A 1 97 ? -0.558 5.753 11.163 1.00 95.31 97 LEU A N 1
ATOM 769 C CA . LEU A 1 97 ? 0.512 4.973 10.545 1.00 95.31 97 LEU A CA 1
ATOM 770 C C . LEU A 1 97 ? 1.231 5.760 9.439 1.00 95.31 97 LEU A C 1
ATOM 772 O O . LEU A 1 97 ? 2.459 5.752 9.410 1.00 95.31 97 LEU A O 1
ATOM 776 N N . ASP A 1 98 ? 0.507 6.493 8.590 1.00 94.38 98 ASP A N 1
ATOM 777 C CA . ASP A 1 98 ? 1.069 7.317 7.514 1.00 94.38 98 ASP A CA 1
ATOM 778 C C . ASP A 1 98 ? 2.015 8.382 8.086 1.00 94.38 98 ASP A C 1
ATOM 780 O O . ASP A 1 98 ? 3.134 8.538 7.597 1.00 94.38 98 ASP A O 1
ATOM 784 N N . HIS A 1 99 ? 1.626 9.042 9.183 1.00 92.19 99 HIS A N 1
ATOM 785 C CA . HIS A 1 99 ? 2.484 10.006 9.889 1.00 92.19 99 HIS A CA 1
ATOM 786 C C . HIS A 1 99 ? 3.795 9.411 10.400 1.00 92.19 99 HIS A C 1
ATOM 788 O O . HIS A 1 99 ? 4.803 10.113 10.485 1.00 92.19 99 HIS A O 1
ATOM 794 N N . THR A 1 100 ? 3.792 8.125 10.741 1.00 91.44 100 THR A N 1
ATOM 795 C CA . THR A 1 100 ? 4.953 7.451 11.331 1.00 91.44 100 THR A CA 1
ATOM 796 C C . THR A 1 100 ? 5.836 6.801 10.264 1.00 91.44 100 THR A C 1
ATOM 798 O O . THR A 1 100 ? 7.062 6.897 10.324 1.00 91.44 100 THR A O 1
ATOM 801 N N . TYR A 1 101 ? 5.227 6.139 9.279 1.00 93.38 101 TYR A N 1
ATOM 802 C CA . TYR A 1 101 ? 5.906 5.207 8.380 1.00 93.38 101 TYR A CA 1
ATOM 803 C C . TYR A 1 101 ? 5.927 5.651 6.915 1.00 93.38 101 TYR A C 1
ATOM 805 O O . TYR A 1 101 ? 6.846 5.260 6.190 1.00 93.38 101 TYR A O 1
ATOM 813 N N . LEU A 1 102 ? 5.016 6.526 6.466 1.00 92.44 102 LEU A N 1
ATOM 814 C CA . LEU A 1 102 ? 5.046 7.085 5.106 1.00 92.44 102 LEU A CA 1
ATOM 815 C C . LEU A 1 102 ? 6.039 8.251 5.005 1.00 92.44 102 LEU A C 1
ATOM 817 O O . LEU A 1 102 ? 5.728 9.378 4.621 1.00 92.44 102 LEU A O 1
ATOM 821 N N . THR A 1 103 ? 7.278 7.978 5.395 1.00 91.94 103 THR A N 1
ATOM 822 C CA . THR A 1 103 ? 8.336 8.982 5.455 1.00 91.94 103 THR A CA 1
ATOM 823 C C . THR A 1 103 ? 8.761 9.440 4.057 1.00 91.94 103 THR A C 1
ATOM 825 O O . THR A 1 103 ? 8.578 8.753 3.050 1.00 91.94 103 THR A O 1
ATOM 828 N N . LYS A 1 104 ? 9.473 10.572 3.983 1.00 91.31 104 LYS A N 1
ATOM 829 C CA . LYS A 1 104 ? 10.141 11.000 2.739 1.00 91.31 104 LYS A CA 1
ATOM 830 C C . LYS A 1 104 ? 11.118 9.951 2.197 1.00 91.31 104 LYS A C 1
ATOM 832 O O . LYS A 1 104 ? 11.418 9.958 1.007 1.00 91.31 104 LYS A O 1
ATOM 837 N N . LEU A 1 105 ? 11.699 9.109 3.055 1.00 91.38 105 LEU A N 1
ATOM 838 C CA . LEU A 1 105 ? 12.575 8.026 2.609 1.00 91.38 105 LEU A CA 1
ATOM 839 C C . LEU A 1 105 ? 11.761 6.918 1.938 1.00 91.38 105 LEU A C 1
ATOM 841 O O . LEU A 1 105 ? 12.113 6.512 0.836 1.00 91.38 105 LEU A O 1
ATOM 845 N N . GLU A 1 106 ? 10.657 6.516 2.562 1.00 92.19 106 GLU A N 1
ATOM 846 C CA . GLU A 1 106 ? 9.739 5.497 2.053 1.00 92.19 106 GLU A CA 1
ATOM 847 C C . GLU A 1 106 ? 9.197 5.873 0.670 1.00 92.19 106 GLU A C 1
ATOM 849 O O . GLU A 1 106 ? 9.325 5.125 -0.300 1.00 92.19 106 GLU A O 1
ATOM 854 N N . LEU A 1 107 ? 8.698 7.103 0.563 1.00 92.00 107 LEU A N 1
ATOM 855 C CA . LEU A 1 107 ? 8.232 7.712 -0.676 1.00 92.00 107 LEU A CA 1
ATOM 856 C C . LEU A 1 107 ? 9.334 7.720 -1.754 1.00 92.00 107 LEU A C 1
ATOM 858 O O . LEU A 1 107 ? 9.140 7.209 -2.858 1.00 92.00 107 LEU A O 1
ATOM 862 N N . ARG A 1 108 ? 10.549 8.181 -1.421 1.00 92.00 108 ARG A N 1
ATOM 863 C CA . ARG A 1 108 ? 11.689 8.135 -2.357 1.00 92.00 108 ARG A CA 1
ATOM 864 C C . ARG A 1 108 ? 12.041 6.715 -2.799 1.00 92.00 108 ARG A C 1
ATOM 866 O O . ARG A 1 108 ? 12.414 6.533 -3.953 1.00 92.00 108 ARG A O 1
ATOM 873 N N . SER A 1 109 ? 11.939 5.718 -1.919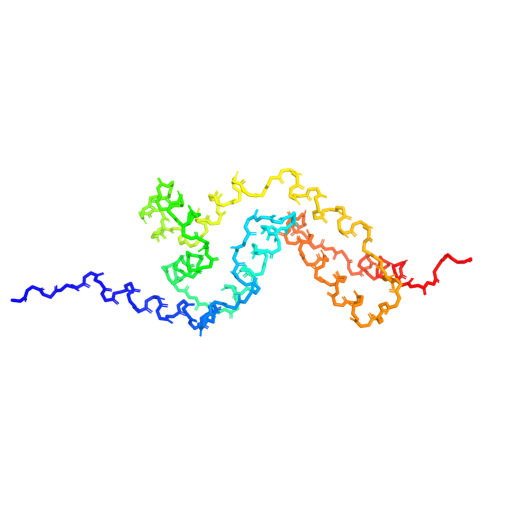 1.00 92.00 109 SER A N 1
ATOM 874 C CA . SER A 1 109 ? 12.160 4.315 -2.288 1.00 92.00 109 SER A CA 1
ATOM 875 C C . SER A 1 109 ? 11.118 3.817 -3.291 1.00 92.00 109 SER A C 1
ATOM 877 O O . SER A 1 109 ? 11.490 3.121 -4.233 1.00 92.00 109 SER A O 1
ATOM 879 N N . VAL A 1 110 ? 9.848 4.214 -3.147 1.00 93.25 110 VAL A N 1
ATOM 880 C CA . VAL A 1 110 ? 8.792 3.916 -4.130 1.00 93.25 110 VAL A CA 1
ATOM 881 C C . VAL A 1 110 ? 9.092 4.574 -5.475 1.00 93.25 110 VAL A C 1
ATOM 883 O O . VAL A 1 110 ? 9.085 3.884 -6.493 1.00 93.25 110 VAL A O 1
ATOM 886 N N . SER A 1 111 ? 9.411 5.875 -5.496 1.00 91.94 111 SER A N 1
ATOM 887 C CA . SER A 1 111 ? 9.760 6.565 -6.747 1.00 91.94 111 SER A CA 1
ATOM 888 C C . SER A 1 111 ? 10.976 5.929 -7.421 1.00 91.94 111 SER A C 1
ATOM 890 O O . SER A 1 111 ? 10.930 5.625 -8.604 1.00 91.94 111 SER A O 1
ATOM 892 N N . ALA A 1 112 ? 12.033 5.627 -6.663 1.00 92.62 112 ALA A N 1
ATOM 893 C CA . ALA A 1 112 ? 13.232 4.998 -7.209 1.00 92.62 112 ALA A CA 1
ATOM 894 C C . ALA A 1 112 ? 12.961 3.595 -7.777 1.00 92.62 112 ALA A C 1
ATOM 896 O O . ALA A 1 112 ? 13.561 3.220 -8.786 1.00 92.62 112 ALA A O 1
ATOM 897 N N . ALA A 1 113 ? 12.075 2.820 -7.141 1.00 92.00 113 ALA A N 1
ATOM 898 C CA . ALA A 1 113 ? 11.656 1.518 -7.649 1.00 92.00 113 ALA A CA 1
ATOM 899 C C . ALA A 1 113 ? 10.873 1.658 -8.961 1.00 92.00 113 ALA A C 1
ATOM 901 O O . ALA A 1 113 ? 11.148 0.920 -9.904 1.00 92.00 113 ALA A O 1
ATOM 902 N N . TRP A 1 114 ? 9.954 2.624 -9.040 1.00 92.88 114 TRP A N 1
ATOM 903 C CA . TRP A 1 114 ? 9.220 2.938 -10.265 1.00 92.88 114 TRP A CA 1
ATOM 904 C C . TRP A 1 114 ? 10.145 3.413 -11.388 1.00 92.88 114 TRP A C 1
ATOM 906 O O . TRP A 1 114 ? 10.059 2.925 -12.511 1.00 92.88 114 TRP A O 1
ATOM 916 N N . ASP A 1 115 ? 11.085 4.310 -11.104 1.00 91.06 115 ASP A N 1
ATOM 917 C CA . ASP A 1 115 ? 11.984 4.854 -12.121 1.00 91.06 115 ASP A CA 1
ATOM 918 C C . ASP A 1 115 ? 12.865 3.768 -12.742 1.00 91.06 115 ASP A C 1
ATOM 920 O O . ASP A 1 115 ? 13.032 3.741 -13.961 1.00 91.06 115 ASP A O 1
ATOM 924 N N . LYS A 1 116 ? 13.365 2.840 -11.917 1.00 91.38 116 LYS A N 1
ATOM 925 C CA . LYS A 1 116 ? 14.356 1.821 -12.297 1.00 91.38 116 LYS A CA 1
ATOM 926 C C . LYS A 1 116 ? 13.764 0.458 -12.666 1.00 91.38 116 LYS A C 1
ATOM 928 O O . LYS A 1 116 ? 14.521 -0.495 -12.841 1.00 91.38 116 LYS A O 1
ATOM 933 N N . VAL A 1 117 ? 12.440 0.319 -12.741 1.00 93.31 117 VAL A N 1
ATOM 934 C CA . VAL A 1 117 ? 11.803 -0.972 -13.032 1.00 93.31 117 VAL A CA 1
ATOM 935 C C . VAL A 1 117 ? 12.091 -1.420 -14.474 1.00 93.31 117 VAL A C 1
ATOM 937 O O . VAL A 1 117 ? 11.516 -0.928 -15.438 1.00 93.31 117 VAL A O 1
ATOM 940 N N . SER A 1 118 ? 12.986 -2.389 -14.627 1.00 94.94 118 SER A N 1
ATOM 941 C CA . SER A 1 118 ? 13.322 -3.030 -15.905 1.00 94.94 118 SER A CA 1
ATOM 942 C C . SER A 1 118 ? 13.487 -4.534 -15.719 1.00 94.94 118 SER A C 1
ATOM 944 O O . SER A 1 118 ? 13.682 -4.993 -14.591 1.00 94.94 118 SER A O 1
ATOM 946 N N . GLN A 1 119 ? 13.382 -5.304 -16.799 1.00 95.00 119 GLN A N 1
ATOM 947 C CA . GLN A 1 119 ? 13.513 -6.756 -16.783 1.00 95.00 119 GLN A CA 1
ATOM 948 C C . GLN A 1 119 ? 14.925 -7.170 -16.346 1.00 95.00 119 GLN A C 1
ATOM 950 O O . GLN A 1 119 ? 15.921 -6.827 -16.988 1.00 95.00 119 GLN A O 1
ATOM 955 N N . LEU A 1 120 ? 15.021 -7.947 -15.266 1.00 92.81 120 LEU A N 1
ATOM 956 C CA . LEU A 1 120 ? 16.300 -8.392 -14.713 1.00 92.81 120 LEU A CA 1
ATOM 957 C C . LEU A 1 120 ? 16.977 -9.454 -15.602 1.00 92.81 120 LEU A C 1
ATOM 959 O O . LEU A 1 120 ? 16.313 -10.154 -16.384 1.00 92.81 120 LEU A O 1
ATOM 963 N N . PRO A 1 121 ? 18.306 -9.641 -15.465 1.00 89.50 121 PRO A N 1
ATOM 964 C CA . PRO A 1 121 ? 18.996 -10.820 -15.972 1.00 89.50 121 PRO A CA 1
ATOM 965 C C . PRO A 1 121 ? 18.283 -12.104 -15.508 1.00 89.50 121 PRO A C 1
ATOM 967 O O . PRO A 1 121 ? 18.003 -12.282 -14.330 1.00 89.50 121 PRO A O 1
ATOM 970 N N . ASN A 1 122 ? 17.971 -12.984 -16.455 1.00 90.69 122 ASN A N 1
ATOM 971 C CA . ASN A 1 122 ? 17.213 -14.235 -16.323 1.00 90.69 122 ASN A CA 1
ATOM 972 C C . ASN A 1 122 ? 15.743 -14.147 -15.850 1.00 90.69 122 ASN A C 1
ATOM 974 O O . ASN A 1 122 ? 15.126 -15.185 -15.631 1.00 90.69 122 ASN A O 1
ATOM 978 N N . GLU A 1 123 ? 15.144 -12.958 -15.747 1.00 93.81 123 GLU A N 1
ATOM 979 C CA . GLU A 1 123 ? 13.713 -12.817 -15.435 1.00 93.81 123 GLU A CA 1
ATOM 980 C C . GLU A 1 123 ? 12.848 -13.074 -16.676 1.00 93.81 123 GLU A C 1
ATOM 982 O O . GLU A 1 123 ? 13.086 -12.504 -17.744 1.00 93.81 123 GLU A O 1
ATOM 987 N N . LEU A 1 124 ? 11.820 -13.916 -16.546 1.00 94.44 124 LEU A N 1
ATOM 988 C CA . LEU A 1 124 ? 10.843 -14.139 -17.612 1.00 94.44 124 LEU A CA 1
ATOM 989 C C . LEU A 1 124 ? 9.987 -12.883 -17.817 1.00 94.44 124 LEU A C 1
ATOM 991 O O . LEU A 1 124 ? 9.628 -12.210 -16.853 1.00 94.44 124 LEU A O 1
ATOM 995 N N . VAL A 1 125 ? 9.553 -12.619 -19.054 1.00 94.00 125 VAL A N 1
ATOM 996 C CA . VAL A 1 125 ? 8.700 -11.455 -19.381 1.00 94.00 125 VAL A CA 1
ATOM 997 C C . VAL A 1 125 ? 7.461 -11.383 -18.485 1.00 94.00 125 VAL A C 1
ATOM 999 O O . VAL A 1 125 ? 7.109 -10.312 -18.005 1.00 94.00 125 VAL A O 1
ATOM 1002 N N . ARG A 1 126 ? 6.833 -12.527 -18.183 1.00 95.06 126 ARG A N 1
ATOM 1003 C CA . ARG A 1 126 ? 5.676 -12.589 -17.277 1.00 95.06 126 ARG A CA 1
ATOM 1004 C C . ARG A 1 126 ? 6.016 -12.157 -15.846 1.00 95.06 126 ARG A C 1
ATOM 1006 O O . ARG A 1 126 ? 5.216 -11.474 -15.221 1.00 95.06 126 ARG A O 1
ATOM 1013 N N . GLN A 1 127 ? 7.182 -12.549 -15.331 1.00 94.81 127 GLN A N 1
ATOM 1014 C CA . GLN A 1 127 ? 7.630 -12.157 -13.989 1.00 94.81 127 GLN A CA 1
ATOM 1015 C C . GLN A 1 127 ? 7.915 -10.652 -13.934 1.00 94.81 127 GLN A C 1
ATOM 1017 O O . GLN A 1 127 ? 7.470 -9.979 -13.005 1.00 94.81 127 GLN A O 1
ATOM 1022 N N . TYR A 1 128 ? 8.561 -10.122 -14.978 1.00 95.50 128 TYR A N 1
ATOM 1023 C CA . TYR A 1 128 ? 8.763 -8.686 -15.135 1.00 95.50 128 TYR A CA 1
ATOM 1024 C C . TYR A 1 128 ? 7.433 -7.927 -15.199 1.00 95.50 128 TYR A C 1
ATOM 1026 O O . TYR A 1 128 ? 7.269 -6.966 -14.457 1.00 95.50 128 TYR A O 1
ATOM 1034 N N . ALA A 1 129 ? 6.469 -8.383 -16.006 1.00 96.00 129 ALA A N 1
ATOM 1035 C CA . ALA A 1 129 ? 5.140 -7.777 -16.104 1.00 96.00 129 ALA A CA 1
ATOM 1036 C C . ALA A 1 129 ? 4.443 -7.697 -14.744 1.00 96.00 129 ALA A C 1
ATOM 1038 O O . ALA A 1 129 ? 4.032 -6.617 -14.336 1.00 96.00 129 ALA A O 1
ATOM 1039 N N . THR A 1 130 ? 4.419 -8.793 -13.982 1.00 95.12 130 THR A N 1
ATOM 1040 C CA . THR A 1 130 ? 3.834 -8.791 -12.634 1.00 95.12 130 THR A CA 1
ATOM 1041 C C . THR A 1 130 ? 4.545 -7.816 -11.690 1.00 95.12 130 THR A C 1
ATOM 1043 O O . THR A 1 130 ? 3.896 -7.097 -10.930 1.00 95.12 130 THR A O 1
ATOM 1046 N N . ARG A 1 131 ? 5.882 -7.747 -11.726 1.00 94.38 131 ARG A N 1
ATOM 1047 C CA . ARG A 1 131 ? 6.642 -6.799 -10.897 1.00 94.38 131 ARG A CA 1
ATOM 1048 C C . ARG A 1 131 ? 6.421 -5.349 -11.331 1.00 94.38 131 ARG A C 1
ATOM 1050 O O . ARG A 1 131 ? 6.311 -4.474 -10.475 1.00 94.38 131 ARG A O 1
ATOM 1057 N N . PHE A 1 132 ? 6.340 -5.103 -12.635 1.00 95.81 132 PHE A N 1
ATOM 1058 C CA . PHE A 1 132 ? 6.056 -3.800 -13.221 1.00 95.81 132 PHE A CA 1
ATOM 1059 C C . PHE A 1 132 ? 4.670 -3.300 -12.820 1.00 95.81 132 PHE A C 1
ATOM 1061 O O . PHE A 1 132 ? 4.561 -2.193 -12.301 1.00 95.81 132 PHE A O 1
ATOM 1068 N N . GLU A 1 133 ? 3.637 -4.129 -12.984 1.00 94.19 133 GLU A N 1
ATOM 1069 C CA . GLU A 1 133 ? 2.262 -3.828 -12.572 1.00 94.19 133 GLU A CA 1
ATOM 1070 C C . GLU A 1 133 ? 2.196 -3.478 -11.084 1.00 94.19 133 GLU A C 1
ATOM 1072 O O . GLU A 1 133 ? 1.604 -2.470 -10.707 1.00 94.19 133 GLU A O 1
ATOM 1077 N N . HIS A 1 134 ? 2.875 -4.252 -10.234 1.00 93.44 134 HIS A N 1
ATOM 1078 C CA . HIS A 1 134 ? 2.914 -3.984 -8.799 1.00 93.44 134 HIS A CA 1
ATOM 1079 C C . HIS A 1 134 ? 3.601 -2.645 -8.474 1.00 93.44 134 HIS A C 1
ATOM 1081 O O . HIS A 1 134 ? 3.085 -1.861 -7.676 1.00 93.44 134 HIS A O 1
ATOM 1087 N N . CYS A 1 135 ? 4.738 -2.341 -9.112 1.00 93.44 135 CYS A N 1
ATOM 1088 C CA . CYS A 1 135 ? 5.407 -1.047 -8.961 1.00 93.44 135 CYS A CA 1
ATOM 1089 C C . CYS A 1 135 ? 4.535 0.119 -9.453 1.00 93.44 135 CYS A C 1
ATOM 1091 O O . CYS A 1 135 ? 4.451 1.137 -8.764 1.00 93.44 135 CYS A O 1
ATOM 1093 N N . ALA A 1 136 ? 3.877 -0.035 -10.606 1.00 93.38 136 ALA A N 1
ATOM 1094 C CA . ALA A 1 136 ? 2.979 0.965 -11.178 1.00 93.38 136 ALA A CA 1
ATOM 1095 C C . ALA A 1 136 ? 1.797 1.250 -10.249 1.00 93.38 136 ALA A C 1
ATOM 1097 O O . ALA A 1 136 ? 1.459 2.411 -10.016 1.00 93.38 136 ALA A O 1
ATOM 1098 N N . HIS A 1 137 ? 1.200 0.195 -9.692 1.00 93.06 137 HIS A N 1
ATOM 1099 C CA . HIS A 1 137 ? 0.061 0.292 -8.788 1.00 93.06 137 HIS A CA 1
ATOM 1100 C C . HIS A 1 137 ? 0.408 1.063 -7.516 1.00 93.06 137 HIS A C 1
ATOM 1102 O O . HIS A 1 137 ? -0.240 2.060 -7.206 1.00 93.06 137 HIS A O 1
ATOM 1108 N N . ILE A 1 138 ? 1.496 0.686 -6.833 1.00 93.31 138 ILE A N 1
ATOM 1109 C CA . ILE A 1 138 ? 1.934 1.379 -5.611 1.00 93.31 138 ILE A CA 1
ATOM 1110 C C . ILE A 1 138 ? 2.266 2.843 -5.899 1.00 93.31 138 ILE A C 1
ATOM 1112 O O . ILE A 1 138 ? 1.870 3.728 -5.142 1.00 93.31 138 ILE A O 1
ATOM 1116 N N . TYR A 1 139 ? 2.993 3.107 -6.989 1.00 93.00 139 TYR A N 1
ATOM 1117 C CA . TYR A 1 139 ? 3.340 4.471 -7.374 1.00 93.00 139 TYR A CA 1
ATOM 1118 C C . TYR A 1 139 ? 2.081 5.305 -7.625 1.00 93.00 139 TYR A C 1
ATOM 1120 O O . TYR A 1 139 ? 1.936 6.392 -7.070 1.00 93.00 139 TYR A O 1
ATOM 1128 N N . THR A 1 140 ? 1.139 4.773 -8.402 1.00 91.94 140 THR A N 1
ATOM 1129 C CA . THR A 1 140 ? -0.113 5.458 -8.736 1.00 91.94 140 THR A CA 1
ATOM 1130 C C . THR A 1 140 ? -0.941 5.739 -7.486 1.00 91.94 140 THR A C 1
ATOM 1132 O O . THR A 1 140 ? -1.344 6.880 -7.280 1.00 91.94 140 THR A O 1
ATOM 1135 N N . ALA A 1 141 ? -1.112 4.745 -6.612 1.00 90.69 141 ALA A N 1
ATOM 1136 C CA . ALA A 1 141 ? -1.900 4.855 -5.386 1.00 90.69 141 ALA A CA 1
ATOM 1137 C C . ALA A 1 141 ? -1.349 5.877 -4.371 1.00 90.69 141 ALA A C 1
ATOM 1139 O O . ALA A 1 141 ? -2.086 6.327 -3.491 1.00 90.69 141 ALA A O 1
ATOM 1140 N N . LEU A 1 142 ? -0.060 6.225 -4.456 1.00 89.88 142 LEU A N 1
ATOM 1141 C CA . LEU A 1 142 ? 0.592 7.168 -3.540 1.00 89.88 142 LEU A CA 1
ATOM 1142 C C . LEU A 1 142 ? 0.852 8.549 -4.151 1.00 89.88 142 LEU A C 1
ATOM 1144 O O . LEU A 1 142 ? 0.853 9.534 -3.417 1.00 89.88 142 LEU A O 1
ATOM 1148 N N . TYR A 1 143 ? 1.084 8.636 -5.463 1.00 84.56 143 TYR A N 1
ATOM 1149 C CA . TYR A 1 143 ? 1.527 9.871 -6.120 1.00 84.56 143 TYR A CA 1
ATOM 1150 C C . TYR A 1 143 ? 0.539 10.465 -7.112 1.00 84.56 143 TYR A C 1
ATOM 1152 O O . 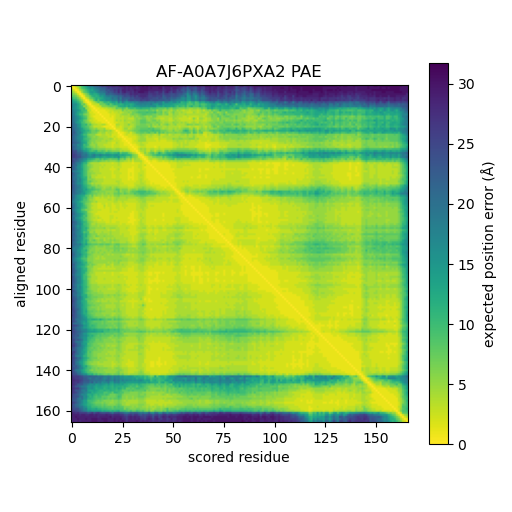TYR A 1 143 ? 0.642 11.655 -7.403 1.00 84.56 143 TYR A O 1
ATOM 1160 N N . SER A 1 144 ? -0.386 9.676 -7.661 1.00 72.56 144 SER A N 1
ATOM 1161 C CA . SER A 1 144 ? -1.272 10.164 -8.713 1.00 72.56 144 SER A CA 1
ATOM 1162 C C . SER A 1 144 ? -2.731 10.095 -8.297 1.00 72.56 144 SER A C 1
ATOM 1164 O O . SER A 1 144 ? -3.344 9.033 -8.257 1.00 72.56 144 SER A O 1
ATOM 1166 N N . THR A 1 145 ? -3.325 11.268 -8.093 1.00 62.62 145 THR A N 1
ATOM 1167 C CA . THR A 1 145 ? -4.780 11.422 -7.975 1.00 62.62 145 THR A CA 1
ATOM 1168 C C . THR A 1 145 ? -5.513 11.128 -9.286 1.00 62.62 145 THR A C 1
ATOM 1170 O O . THR A 1 145 ? -6.721 10.909 -9.266 1.00 62.62 145 THR A O 1
ATOM 1173 N N . HIS A 1 146 ? -4.810 11.125 -10.426 1.00 61.47 146 HIS A N 1
ATOM 1174 C CA . HIS A 1 146 ? -5.401 11.011 -11.765 1.00 61.47 146 HIS A CA 1
ATOM 1175 C C . HIS A 1 146 ? -4.971 9.753 -12.536 1.00 61.47 146 HIS A C 1
ATOM 1177 O O . HIS A 1 146 ? -5.306 9.614 -13.710 1.00 61.47 146 HIS A O 1
ATOM 1183 N N . GLY A 1 147 ? -4.256 8.825 -11.895 1.00 68.88 147 GLY A N 1
ATOM 1184 C CA . GLY A 1 147 ? -3.695 7.659 -12.573 1.00 68.88 147 GLY A CA 1
ATOM 1185 C C . GLY A 1 147 ? -2.423 7.969 -13.373 1.00 68.88 147 GLY A C 1
ATOM 1186 O O . GLY A 1 147 ? -2.014 9.123 -13.515 1.00 68.88 147 GLY A O 1
ATOM 1187 N N . LEU A 1 148 ? -1.769 6.929 -13.882 1.00 79.06 148 LEU A N 1
ATOM 1188 C CA . LEU A 1 148 ? -0.779 7.050 -14.954 1.00 79.06 148 LEU A CA 1
ATOM 1189 C C . LEU A 1 148 ? -1.497 6.854 -16.294 1.00 79.06 148 LEU A C 1
ATOM 1191 O O . LEU A 1 148 ? -2.406 6.028 -16.389 1.00 79.06 148 LEU A O 1
ATOM 1195 N N . SER A 1 149 ? -1.109 7.590 -17.340 1.00 86.06 149 SER A N 1
ATOM 1196 C CA . SER A 1 149 ? -1.740 7.395 -18.647 1.00 86.06 149 SER A CA 1
ATOM 1197 C C . SER A 1 149 ? -1.361 6.026 -19.222 1.00 86.06 149 SER A C 1
ATOM 1199 O O . SER A 1 149 ? -0.208 5.599 -19.128 1.00 86.06 149 SER A O 1
ATOM 1201 N N . ASN A 1 150 ? -2.308 5.341 -19.873 1.00 84.88 150 ASN A N 1
ATOM 1202 C CA . ASN A 1 150 ? -2.038 4.039 -20.501 1.00 84.88 150 ASN A CA 1
ATOM 1203 C C . ASN A 1 150 ? -0.872 4.107 -21.498 1.00 84.88 150 ASN A C 1
ATOM 1205 O O . ASN A 1 150 ? -0.118 3.144 -21.635 1.00 84.88 150 ASN A O 1
ATOM 1209 N N . ARG A 1 151 ? -0.702 5.252 -22.172 1.00 87.69 151 ARG A N 1
ATOM 1210 C CA . ARG A 1 151 ? 0.416 5.494 -23.086 1.00 87.69 151 ARG A CA 1
ATOM 12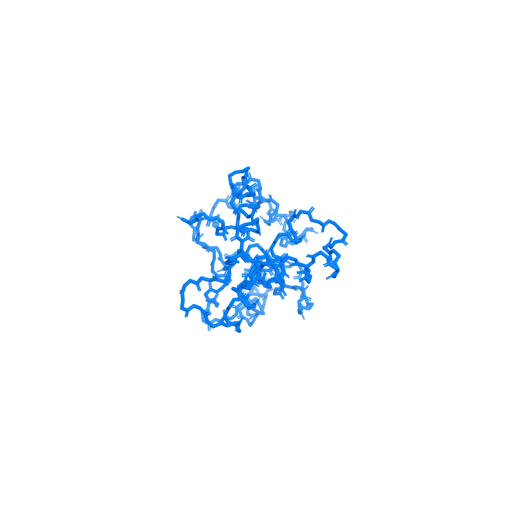11 C C . ARG A 1 151 ? 1.753 5.483 -22.347 1.00 87.69 151 ARG A C 1
ATOM 1213 O O . ARG A 1 151 ? 2.666 4.802 -22.802 1.00 87.69 151 ARG A O 1
ATOM 1220 N N . ASP A 1 152 ? 1.853 6.185 -21.222 1.00 87.19 152 ASP A N 1
ATOM 1221 C CA . ASP A 1 152 ? 3.094 6.277 -20.443 1.00 87.19 152 ASP A CA 1
ATOM 1222 C C . ASP A 1 152 ? 3.445 4.938 -19.791 1.00 87.19 152 ASP A C 1
ATOM 1224 O O . ASP A 1 152 ? 4.602 4.521 -19.815 1.00 87.19 152 ASP A O 1
ATOM 1228 N N . ILE A 1 153 ? 2.437 4.227 -19.269 1.00 90.38 153 ILE A N 1
ATOM 1229 C CA . ILE A 1 153 ? 2.596 2.870 -18.726 1.00 90.38 153 ILE A CA 1
ATOM 1230 C C . ILE A 1 153 ? 3.135 1.933 -19.812 1.00 90.38 153 ILE A C 1
ATOM 1232 O O . ILE A 1 153 ? 4.116 1.229 -19.584 1.00 90.38 153 ILE A O 1
ATOM 1236 N N . THR A 1 154 ? 2.521 1.945 -21.001 1.00 91.00 154 THR A N 1
ATOM 1237 C CA . THR A 1 154 ? 2.909 1.064 -22.114 1.00 91.00 154 THR A CA 1
ATOM 1238 C C . THR A 1 154 ? 4.315 1.381 -22.613 1.00 91.00 154 THR A C 1
ATOM 1240 O O . THR A 1 154 ? 5.111 0.464 -22.801 1.00 91.00 154 THR A O 1
ATOM 1243 N N . ALA A 1 155 ? 4.639 2.665 -22.793 1.00 91.19 155 ALA A N 1
ATOM 1244 C CA . ALA A 1 155 ? 5.967 3.097 -23.216 1.00 91.19 155 ALA A CA 1
ATOM 1245 C C . ALA A 1 155 ? 7.035 2.660 -22.206 1.00 91.19 155 ALA A C 1
ATOM 1247 O O . ALA A 1 155 ? 7.999 1.999 -22.577 1.00 91.19 155 ALA A O 1
ATOM 1248 N N . LYS A 1 156 ? 6.813 2.922 -20.912 1.00 93.06 156 LYS A N 1
ATOM 1249 C CA . LYS A 1 156 ? 7.764 2.548 -19.861 1.00 93.06 156 LYS A CA 1
ATOM 1250 C C . LYS A 1 156 ? 7.921 1.032 -19.714 1.00 93.06 156 LYS A C 1
ATOM 1252 O O . LYS A 1 156 ? 9.029 0.565 -19.462 1.00 93.06 156 LYS A O 1
ATOM 1257 N N . PHE A 1 157 ? 6.839 0.266 -19.868 1.00 94.44 157 PHE A N 1
ATOM 1258 C CA . PHE A 1 157 ? 6.906 -1.197 -19.873 1.00 94.44 157 PHE A CA 1
ATOM 1259 C C . PHE A 1 157 ? 7.750 -1.706 -21.047 1.00 94.44 157 PHE A C 1
ATOM 1261 O O . PHE A 1 157 ? 8.630 -2.540 -20.849 1.00 94.44 157 PHE A O 1
ATOM 1268 N N . ALA A 1 158 ? 7.520 -1.176 -22.253 1.00 93.25 158 ALA A N 1
A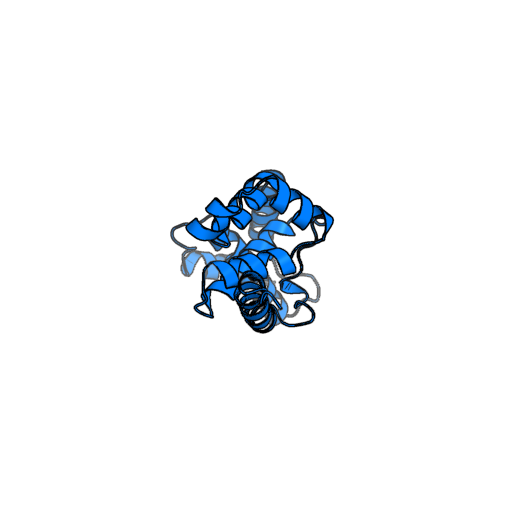TOM 1269 C CA . ALA A 1 158 ? 8.275 -1.546 -23.447 1.00 93.25 158 ALA A CA 1
ATOM 1270 C C . ALA A 1 158 ? 9.763 -1.179 -23.329 1.00 93.25 158 ALA A C 1
ATOM 1272 O O . ALA A 1 158 ? 10.614 -2.011 -23.629 1.00 93.25 158 ALA A O 1
ATOM 1273 N N . ASP A 1 159 ? 10.076 0.016 -22.820 1.00 92.25 159 ASP A N 1
ATOM 1274 C CA . ASP A 1 159 ? 11.452 0.473 -22.590 1.00 92.25 159 ASP A CA 1
ATOM 1275 C C . ASP A 1 159 ? 12.201 -0.390 -21.565 1.00 92.25 159 ASP A C 1
ATOM 1277 O O . ASP A 1 159 ? 13.427 -0.499 -21.609 1.00 92.25 159 ASP A O 1
ATOM 1281 N N . GLY A 1 160 ? 11.477 -0.987 -20.615 1.00 91.44 160 GLY A N 1
ATOM 1282 C CA . GLY A 1 160 ? 12.051 -1.848 -19.589 1.00 91.44 160 GLY A CA 1
ATOM 1283 C C . GLY A 1 160 ? 12.161 -3.325 -19.979 1.00 91.44 160 GLY A C 1
ATOM 1284 O O . GLY A 1 160 ? 12.849 -4.063 -19.268 1.00 91.44 160 GLY A O 1
ATOM 1285 N N . LEU A 1 161 ? 11.541 -3.773 -21.078 1.00 91.81 161 LEU A N 1
ATOM 1286 C CA . LEU A 1 161 ? 11.807 -5.093 -21.659 1.00 91.81 161 LEU A CA 1
ATOM 1287 C C . LEU A 1 161 ? 13.228 -5.114 -22.230 1.00 91.81 161 LEU A C 1
ATOM 1289 O O . LEU A 1 161 ? 13.709 -4.117 -22.766 1.00 91.81 161 LEU A O 1
ATOM 1293 N N . ARG A 1 162 ? 13.924 -6.255 -22.151 1.00 71.88 162 ARG A N 1
ATOM 1294 C CA . ARG A 1 162 ? 15.218 -6.371 -22.840 1.00 71.88 162 ARG A CA 1
ATOM 1295 C C . ARG A 1 162 ? 15.013 -6.189 -24.346 1.00 71.88 162 ARG A C 1
ATOM 1297 O O . ARG A 1 162 ? 14.495 -7.096 -24.992 1.00 71.88 162 ARG A O 1
ATOM 1304 N N . GLY A 1 163 ? 15.424 -5.035 -24.882 1.00 56.28 163 GLY A N 1
ATOM 1305 C CA . GLY A 1 163 ? 15.416 -4.799 -26.328 1.00 56.28 163 GLY A CA 1
ATOM 1306 C C . GLY A 1 163 ? 15.323 -3.363 -26.860 1.00 56.28 163 GLY A C 1
ATOM 1307 O O . GLY A 1 163 ? 14.831 -3.212 -27.972 1.00 56.28 163 GLY A O 1
ATOM 1308 N N . THR A 1 164 ? 15.788 -2.316 -26.164 1.00 48.12 164 THR A N 1
ATOM 1309 C CA . THR A 1 164 ? 16.003 -0.990 -26.807 1.00 48.12 164 THR A CA 1
ATOM 1310 C C . THR A 1 164 ? 17.415 -0.417 -26.668 1.00 48.12 164 THR A C 1
ATOM 1312 O O . THR A 1 164 ? 17.665 0.687 -27.150 1.00 48.12 164 THR A O 1
ATOM 1315 N N . ARG A 1 165 ? 18.369 -1.145 -26.068 1.00 44.41 165 ARG A N 1
ATOM 1316 C CA . ARG A 1 165 ? 19.793 -0.759 -26.049 1.00 44.41 165 ARG A CA 1
ATOM 1317 C C . ARG A 1 165 ? 20.717 -1.978 -26.126 1.00 44.41 165 ARG A C 1
ATOM 1319 O O . ARG A 1 165 ? 21.208 -2.441 -25.100 1.00 44.41 165 ARG A O 1
ATOM 1326 N N . GLU A 1 166 ? 20.933 -2.455 -27.346 1.00 35.94 166 GLU A N 1
ATOM 1327 C CA . GLU A 1 166 ? 22.255 -2.878 -27.836 1.00 35.94 166 GLU A CA 1
ATOM 1328 C C . GLU A 1 166 ? 22.630 -1.955 -28.997 1.00 35.94 166 GLU A C 1
ATOM 1330 O O . GLU A 1 166 ? 21.717 -1.629 -29.793 1.00 35.94 166 GLU A O 1
#

Organism: Perkinsus olseni (NCBI:txid32597)